Protein AF-D9VY98-F1 (afdb_monomer_lite)

Structure (mmCIF, N/CA/C/O backbone):
data_AF-D9VY98-F1
#
_entry.id   AF-D9VY98-F1
#
loop_
_atom_site.group_PDB
_atom_site.id
_atom_site.type_symbol
_atom_site.label_atom_id
_atom_site.label_alt_id
_atom_site.label_comp_id
_atom_site.label_asym_id
_atom_site.label_entity_id
_atom_site.label_seq_id
_atom_site.pdbx_PDB_ins_code
_atom_site.Cartn_x
_atom_site.Cartn_y
_atom_site.Cartn_z
_atom_site.occupancy
_atom_site.B_iso_or_equiv
_atom_site.auth_seq_id
_atom_site.auth_comp_id
_atom_site.auth_asym_id
_atom_site.auth_atom_id
_atom_site.pdbx_PDB_model_num
ATOM 1 N N . MET A 1 1 ? -1.929 -9.245 1.222 1.00 49.69 1 MET A N 1
ATOM 2 C CA . MET A 1 1 ? -3.264 -9.210 0.597 1.00 49.69 1 MET A CA 1
ATOM 3 C C . MET A 1 1 ? -3.116 -9.510 -0.874 1.00 49.69 1 MET A C 1
ATOM 5 O O . MET A 1 1 ? -2.231 -8.961 -1.508 1.00 49.69 1 MET A O 1
ATOM 9 N N . SER A 1 2 ? -3.960 -10.379 -1.395 1.00 40.47 2 SER A N 1
ATOM 10 C CA . SER A 1 2 ? -4.241 -10.528 -2.820 1.00 40.47 2 SER A CA 1
ATOM 11 C C . SER A 1 2 ? -5.720 -10.901 -2.885 1.00 40.47 2 SER A C 1
ATOM 13 O O . SER A 1 2 ? -6.214 -11.488 -1.914 1.00 40.47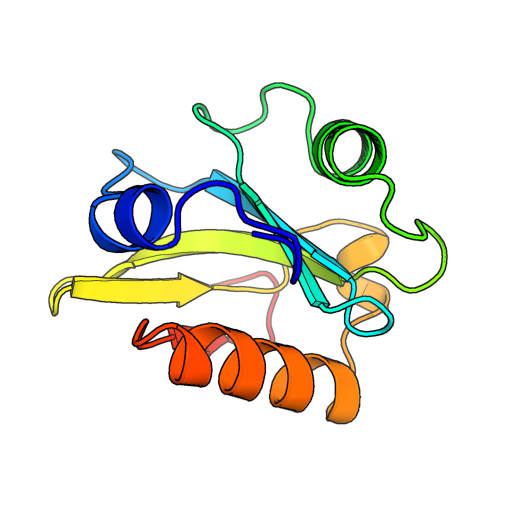 2 SER A O 1
ATOM 15 N N . ASP A 1 3 ? -6.406 -10.617 -3.992 1.00 45.41 3 ASP A N 1
ATOM 16 C CA . ASP A 1 3 ? -7.810 -11.006 -4.224 1.00 45.41 3 ASP A CA 1
ATOM 17 C C . ASP A 1 3 ? -8.110 -12.498 -3.957 1.00 45.41 3 ASP A C 1
ATOM 19 O O . ASP A 1 3 ? -9.261 -12.895 -3.809 1.00 45.41 3 ASP A O 1
ATOM 23 N N . ARG A 1 4 ? -7.078 -13.345 -3.821 1.00 41.16 4 ARG A N 1
ATOM 24 C CA . ARG A 1 4 ? -7.176 -14.776 -3.474 1.00 41.16 4 ARG A CA 1
ATOM 25 C C . ARG A 1 4 ? -6.896 -15.138 -2.001 1.00 41.16 4 ARG A C 1
ATOM 27 O O . ARG A 1 4 ? -6.710 -16.307 -1.697 1.00 41.16 4 ARG A O 1
ATOM 34 N N . VAL A 1 5 ? -6.934 -14.161 -1.089 1.00 48.75 5 VAL A N 1
ATOM 35 C CA . VAL A 1 5 ? -6.825 -14.293 0.384 1.00 48.75 5 VAL A CA 1
ATOM 36 C C . VAL A 1 5 ? -5.463 -14.784 0.909 1.00 48.75 5 VAL A C 1
ATOM 38 O O . VAL A 1 5 ? -5.115 -15.954 0.824 1.00 48.75 5 VAL A O 1
ATOM 41 N N . LYS A 1 6 ? -4.757 -13.886 1.615 1.00 48.09 6 LYS A N 1
ATOM 42 C CA . LYS A 1 6 ? -4.075 -14.165 2.899 1.00 48.09 6 LYS A CA 1
ATOM 43 C C . LYS A 1 6 ? -4.135 -12.900 3.775 1.00 48.09 6 LYS A C 1
ATOM 45 O O . LYS A 1 6 ? -3.386 -11.941 3.587 1.00 48.09 6 LYS A O 1
ATOM 50 N N . SER A 1 7 ? -5.141 -12.955 4.653 1.00 53.69 7 SER A N 1
ATOM 51 C CA . SER A 1 7 ? -5.455 -12.235 5.897 1.00 53.69 7 SER A CA 1
ATOM 52 C C . SER A 1 7 ? -5.498 -10.704 5.928 1.00 53.69 7 SER A C 1
ATOM 54 O O . SER A 1 7 ? -4.627 -10.072 6.517 1.00 53.69 7 SER A O 1
ATOM 56 N N . VAL A 1 8 ? -6.637 -10.136 5.500 1.00 53.47 8 VAL A N 1
ATOM 57 C CA . VAL A 1 8 ? -7.138 -8.797 5.905 1.00 53.47 8 VAL A CA 1
ATOM 58 C C . VAL A 1 8 ? -6.993 -8.572 7.413 1.00 53.47 8 VAL A C 1
ATOM 60 O O . VAL A 1 8 ? -6.512 -7.530 7.849 1.00 53.47 8 VAL A O 1
ATOM 63 N N . GLY A 1 9 ? -7.316 -9.596 8.211 1.00 52.72 9 GLY A N 1
ATOM 64 C CA . GLY A 1 9 ? -7.166 -9.574 9.667 1.00 52.72 9 GLY A CA 1
ATOM 65 C C . GLY A 1 9 ? -5.726 -9.378 10.153 1.00 52.72 9 GLY A C 1
ATOM 66 O O . GLY A 1 9 ? -5.521 -8.725 11.171 1.00 52.72 9 GLY A O 1
ATOM 67 N N . ALA A 1 10 ? -4.726 -9.869 9.412 1.00 58.72 10 ALA A N 1
ATOM 68 C CA . ALA A 1 10 ? -3.324 -9.712 9.790 1.00 58.72 10 ALA A CA 1
ATOM 69 C C . ALA A 1 10 ? -2.868 -8.259 9.656 1.00 58.72 10 ALA A C 1
ATOM 71 O O . ALA A 1 10 ? -2.145 -7.806 10.527 1.00 58.72 10 ALA A O 1
ATOM 72 N N . VAL A 1 11 ? -3.340 -7.514 8.644 1.00 63.31 11 VAL A N 1
ATOM 73 C CA . VAL A 1 11 ? -3.044 -6.072 8.502 1.00 63.31 11 VAL A CA 1
ATOM 74 C C . VAL A 1 11 ? -3.929 -5.214 9.400 1.00 63.31 11 VAL A C 1
ATOM 76 O O . VAL A 1 11 ? -3.444 -4.245 9.979 1.00 63.31 11 VAL A O 1
ATOM 79 N N . LYS A 1 12 ? -5.198 -5.593 9.613 1.00 64.25 12 LYS A N 1
ATOM 80 C CA . LYS A 1 12 ? -6.053 -4.925 10.608 1.00 64.25 12 LYS A CA 1
ATOM 81 C C . LYS A 1 12 ? -5.446 -4.973 12.003 1.00 64.25 12 LYS A C 1
ATOM 83 O O . LYS A 1 12 ? -5.431 -3.947 12.669 1.00 64.25 12 LYS A O 1
ATOM 88 N N . ASN A 1 13 ? -4.888 -6.110 12.412 1.00 66.25 13 ASN A N 1
ATOM 89 C CA . ASN A 1 13 ? -4.222 -6.267 13.707 1.00 66.25 13 ASN A CA 1
ATOM 90 C C . ASN A 1 13 ? -2.713 -5.980 13.650 1.00 66.25 13 ASN A C 1
ATOM 92 O O . ASN A 1 13 ? -2.022 -6.137 14.657 1.00 66.25 13 ASN A O 1
ATOM 96 N N . PHE A 1 14 ? -2.185 -5.557 12.496 1.00 68.62 14 PHE A N 1
ATOM 97 C CA . PHE A 1 14 ? -0.771 -5.240 12.352 1.00 68.62 14 PHE A CA 1
ATOM 98 C C . PHE A 1 14 ? -0.462 -3.943 13.088 1.00 68.62 14 PHE A C 1
ATOM 100 O O . PHE A 1 14 ? -0.811 -2.849 12.644 1.00 68.62 14 PHE A O 1
ATOM 107 N N . SER A 1 15 ? 0.203 -4.083 14.229 1.00 67.62 15 SER A N 1
ATOM 108 C CA . SER A 1 15 ? 0.681 -2.969 15.039 1.00 67.62 15 SER A CA 1
ATOM 109 C C . SER A 1 15 ? 2.190 -3.110 15.240 1.00 67.62 15 SER A C 1
ATOM 111 O O . SER A 1 15 ? 2.635 -3.490 16.327 1.00 67.62 15 SER A O 1
ATOM 113 N N . PRO A 1 16 ? 2.996 -2.878 14.188 1.00 69.44 16 PRO A N 1
ATOM 114 C CA . PRO A 1 16 ? 4.441 -2.978 14.298 1.00 69.44 16 PRO A CA 1
ATOM 115 C C . PRO A 1 16 ? 4.964 -1.944 15.297 1.00 69.44 16 PRO A C 1
ATOM 117 O O . PRO A 1 16 ? 4.521 -0.795 15.319 1.00 69.44 16 PRO A O 1
ATOM 120 N N . LYS A 1 17 ? 5.950 -2.339 16.109 1.00 71.19 17 LYS A N 1
ATOM 121 C CA . LYS A 1 17 ? 6.765 -1.366 16.841 1.00 71.19 17 LYS A CA 1
ATOM 122 C C . LYS A 1 17 ? 7.660 -0.667 15.813 1.00 71.19 17 LYS A C 1
ATOM 124 O O . LYS A 1 17 ? 8.614 -1.272 15.319 1.00 71.19 17 LYS A O 1
ATOM 129 N N . GLY A 1 18 ? 7.306 0.565 15.452 1.00 81.31 18 GLY A N 1
ATOM 130 C CA . GLY A 1 18 ? 8.029 1.381 14.473 1.00 81.31 18 GLY A CA 1
ATOM 131 C C . GLY A 1 18 ? 7.552 1.214 13.028 1.00 81.31 18 GLY A C 1
ATOM 132 O O . GLY A 1 18 ? 6.428 0.790 12.763 1.00 81.31 18 GLY A O 1
ATOM 133 N N . GLU A 1 19 ? 8.420 1.588 12.092 1.00 87.38 19 GLU A N 1
ATOM 134 C CA . GLU A 1 19 ? 8.130 1.599 10.657 1.00 87.38 19 GLU A CA 1
ATOM 135 C C . GLU A 1 19 ? 8.358 0.225 10.020 1.00 87.38 19 GLU A C 1
ATOM 137 O O . GLU A 1 19 ? 9.158 -0.579 10.504 1.00 87.38 19 GLU A O 1
ATOM 142 N N . ARG A 1 20 ? 7.654 -0.056 8.925 1.00 87.50 20 ARG A N 1
ATOM 143 C CA . ARG A 1 20 ? 7.792 -1.284 8.136 1.00 87.50 20 ARG A CA 1
ATOM 144 C C . ARG A 1 20 ? 7.763 -0.979 6.658 1.00 87.50 20 ARG A C 1
ATOM 146 O O . ARG A 1 20 ? 6.964 -0.157 6.225 1.00 87.50 20 ARG A O 1
ATOM 153 N N . ASP A 1 21 ? 8.598 -1.669 5.898 1.00 90.31 21 ASP A N 1
ATOM 154 C CA . ASP A 1 21 ? 8.554 -1.594 4.445 1.00 90.31 21 ASP A CA 1
ATOM 155 C C . ASP A 1 21 ? 7.292 -2.285 3.931 1.00 90.31 21 ASP A C 1
ATOM 157 O O . ASP A 1 21 ? 6.915 -3.360 4.412 1.00 90.31 21 ASP A O 1
ATOM 161 N N . PHE A 1 22 ? 6.654 -1.665 2.944 1.00 91.69 22 PHE A N 1
ATOM 162 C CA . PHE A 1 22 ? 5.513 -2.231 2.244 1.00 91.69 22 PHE A CA 1
ATOM 163 C C . PHE A 1 22 ? 5.630 -2.026 0.741 1.00 91.69 22 PHE A C 1
ATOM 165 O O . PHE A 1 22 ? 6.267 -1.081 0.275 1.00 91.69 22 PHE A O 1
ATOM 172 N N . ILE A 1 23 ? 4.962 -2.900 -0.003 1.00 93.38 23 ILE A N 1
ATOM 173 C CA . ILE A 1 23 ? 4.731 -2.751 -1.435 1.00 93.38 23 ILE A CA 1
ATOM 174 C C . ILE A 1 23 ? 3.247 -2.887 -1.742 1.00 93.38 23 ILE A C 1
ATOM 176 O O . ILE A 1 23 ? 2.495 -3.542 -1.009 1.00 93.38 23 ILE A O 1
ATOM 180 N N . PHE A 1 24 ? 2.841 -2.273 -2.843 1.00 93.88 24 PHE A N 1
ATOM 181 C CA . PHE A 1 24 ? 1.524 -2.423 -3.425 1.00 93.88 24 PHE A CA 1
ATOM 182 C C . PHE A 1 24 ? 1.634 -2.526 -4.948 1.00 93.88 24 PHE A C 1
ATOM 184 O O . PHE A 1 24 ? 2.244 -1.681 -5.594 1.00 93.88 24 PHE A O 1
ATOM 191 N N . ASP A 1 25 ? 1.037 -3.562 -5.523 1.00 93.38 25 ASP A N 1
ATOM 192 C CA . ASP A 1 25 ? 0.841 -3.696 -6.960 1.00 93.38 25 ASP A CA 1
ATOM 193 C C . ASP A 1 25 ? -0.573 -3.207 -7.312 1.00 93.38 25 ASP A C 1
ATOM 195 O O . ASP A 1 25 ? -1.547 -3.921 -7.028 1.00 93.38 25 ASP A O 1
ATOM 199 N N . PRO A 1 26 ? -0.707 -2.011 -7.918 1.00 90.06 26 PRO A N 1
ATOM 200 C CA . PRO A 1 26 ? -2.005 -1.455 -8.287 1.00 90.06 26 PRO A CA 1
ATOM 201 C C . PRO A 1 26 ? -2.689 -2.236 -9.415 1.00 90.06 26 PRO A C 1
ATOM 203 O O . PRO A 1 26 ? -3.904 -2.142 -9.557 1.00 90.06 26 PRO A O 1
ATOM 206 N N . THR A 1 27 ? -1.940 -3.016 -10.197 1.00 88.62 27 THR A N 1
ATOM 207 C CA . THR A 1 27 ? -2.454 -3.755 -11.359 1.00 88.62 27 THR A CA 1
ATOM 208 C C . THR A 1 27 ? -3.187 -5.022 -10.937 1.00 88.62 27 THR A C 1
ATOM 210 O O . THR A 1 27 ? -4.164 -5.425 -11.563 1.00 88.62 27 THR A O 1
ATOM 213 N N . THR A 1 28 ? -2.702 -5.668 -9.872 1.00 86.88 28 THR A N 1
ATOM 214 C CA . THR A 1 28 ? -3.205 -6.972 -9.410 1.00 86.88 28 THR A CA 1
ATOM 215 C C . THR A 1 28 ? -3.802 -6.947 -8.004 1.00 86.88 28 THR A C 1
ATOM 217 O O . THR A 1 28 ? -4.159 -8.004 -7.479 1.00 86.88 28 THR A O 1
ATOM 220 N N . GLY A 1 29 ? -3.894 -5.770 -7.373 1.00 88.44 29 GLY A N 1
ATOM 221 C CA . GLY A 1 29 ? -4.456 -5.627 -6.029 1.00 88.44 29 GLY A CA 1
ATOM 222 C C . GLY A 1 29 ? -3.661 -6.420 -4.992 1.00 88.44 29 GLY A C 1
ATOM 223 O O . GLY A 1 29 ? -4.224 -7.161 -4.180 1.00 88.44 29 GLY A O 1
ATOM 224 N N . ARG A 1 30 ? -2.326 -6.341 -5.045 1.00 88.62 30 ARG A N 1
ATOM 225 C CA . ARG A 1 30 ? -1.460 -7.091 -4.124 1.00 88.62 30 ARG A CA 1
ATOM 226 C C . ARG A 1 30 ? -0.726 -6.168 -3.186 1.00 88.62 30 ARG A C 1
ATOM 228 O O . ARG A 1 30 ? 0.018 -5.304 -3.613 1.00 88.62 30 ARG A O 1
ATOM 235 N N . PHE A 1 31 ? -0.887 -6.406 -1.894 1.00 90.12 31 PHE A N 1
ATOM 236 C CA . PHE A 1 31 ? -0.205 -5.665 -0.841 1.00 90.12 31 PHE A CA 1
ATOM 237 C C . PHE A 1 31 ? 0.633 -6.613 0.012 1.00 90.12 31 PHE A C 1
ATOM 239 O O . PHE A 1 31 ? 0.130 -7.652 0.458 1.00 90.12 31 PHE A O 1
ATOM 246 N N . ALA A 1 32 ? 1.869 -6.232 0.308 1.00 88.69 32 ALA A N 1
ATOM 247 C CA . ALA A 1 32 ? 2.721 -6.933 1.260 1.00 88.69 32 ALA A CA 1
ATOM 248 C C . ALA A 1 32 ? 3.458 -5.951 2.162 1.00 88.69 32 ALA A C 1
ATOM 250 O O . ALA A 1 32 ? 3.801 -4.851 1.750 1.00 88.69 32 ALA A O 1
ATOM 251 N N . THR A 1 33 ? 3.720 -6.386 3.390 1.00 88.56 33 THR A N 1
ATOM 252 C CA . THR A 1 33 ? 4.525 -5.665 4.375 1.00 88.56 33 THR A CA 1
ATOM 253 C C . THR A 1 33 ? 5.416 -6.658 5.107 1.00 88.56 33 THR A C 1
ATOM 255 O O . THR A 1 33 ? 5.025 -7.813 5.299 1.00 88.56 33 THR A O 1
ATOM 258 N N . GLY A 1 34 ? 6.606 -6.217 5.508 1.00 79.19 34 GLY A N 1
ATOM 259 C CA . GLY A 1 34 ? 7.536 -7.031 6.292 1.00 79.19 34 GLY A CA 1
ATOM 260 C C . GLY A 1 34 ? 7.107 -7.178 7.754 1.00 79.19 34 GLY A C 1
ATOM 261 O O . GLY A 1 34 ? 6.449 -6.290 8.301 1.00 79.19 34 GLY A O 1
ATOM 262 N N . ALA A 1 35 ? 7.503 -8.284 8.395 1.00 70.31 35 ALA A N 1
ATOM 263 C CA . ALA A 1 35 ? 7.353 -8.474 9.843 1.00 70.31 35 ALA A CA 1
ATOM 264 C C . ALA A 1 35 ? 8.300 -7.554 10.637 1.00 70.31 35 ALA A C 1
ATOM 266 O O . ALA A 1 35 ? 7.904 -6.981 11.655 1.00 70.31 35 ALA A O 1
ATOM 267 N N . ASP A 1 36 ? 9.501 -7.332 10.100 1.00 69.69 36 ASP A N 1
ATOM 268 C CA . ASP A 1 36 ? 10.556 -6.484 10.651 1.00 69.69 36 ASP A CA 1
ATOM 269 C C . ASP A 1 36 ? 11.005 -5.436 9.627 1.00 69.69 36 ASP A C 1
ATOM 271 O O . ASP A 1 36 ? 10.861 -5.622 8.417 1.00 69.69 36 ASP A O 1
ATOM 275 N N . GLN A 1 37 ? 11.518 -4.306 10.114 1.00 69.81 37 GLN A N 1
ATOM 276 C CA . GLN A 1 37 ? 12.003 -3.221 9.261 1.00 69.81 37 GLN A CA 1
ATOM 277 C C . GLN A 1 37 ? 13.275 -3.655 8.521 1.00 69.81 37 GLN A C 1
ATOM 279 O O . GLN A 1 37 ? 14.191 -4.187 9.145 1.00 69.81 37 GLN A O 1
ATOM 284 N N . GLY A 1 38 ? 13.353 -3.426 7.207 1.00 64.19 38 GLY A N 1
ATOM 285 C CA . GLY A 1 38 ? 14.553 -3.705 6.414 1.00 64.19 38 GLY A CA 1
ATOM 286 C C . GLY A 1 38 ? 14.851 -5.185 6.144 1.00 64.19 38 GLY A C 1
ATOM 287 O O . GLY A 1 38 ? 15.756 -5.480 5.365 1.00 64.19 38 GLY A O 1
ATOM 288 N N . VAL A 1 39 ? 14.103 -6.133 6.720 1.00 66.56 39 VAL A N 1
ATOM 289 C CA . VAL A 1 39 ? 14.296 -7.563 6.435 1.00 66.56 39 VAL A CA 1
ATOM 290 C C . VAL A 1 39 ? 13.727 -7.886 5.052 1.00 66.56 39 VAL A C 1
ATOM 292 O O . VAL A 1 39 ? 12.518 -7.841 4.834 1.00 66.56 39 VAL A O 1
ATOM 295 N N . GLY A 1 40 ? 14.616 -8.180 4.101 1.00 69.38 40 GLY A N 1
ATOM 296 C CA . GLY A 1 40 ? 14.289 -8.499 2.705 1.00 69.38 40 GLY A CA 1
ATOM 297 C C . GLY A 1 40 ? 14.002 -7.282 1.809 1.00 69.38 40 GLY A C 1
ATOM 298 O O . GLY A 1 40 ? 14.203 -7.361 0.599 1.00 69.38 40 GLY A O 1
ATOM 299 N N . GLY A 1 41 ? 13.585 -6.147 2.375 1.00 85.12 41 GLY A N 1
ATOM 300 C CA . GLY A 1 41 ? 13.301 -4.919 1.625 1.00 85.12 41 GLY A CA 1
ATOM 301 C C . GLY A 1 41 ? 12.141 -5.048 0.625 1.00 85.12 41 GLY A C 1
ATOM 302 O O . GLY A 1 41 ? 11.438 -6.059 0.564 1.00 85.12 41 GLY A O 1
ATOM 303 N N . HIS A 1 42 ? 11.923 -4.004 -0.179 1.00 87.81 42 HIS A N 1
ATOM 304 C CA . HIS A 1 42 ? 10.789 -3.936 -1.113 1.00 87.81 42 HIS A CA 1
ATOM 305 C C . HIS A 1 42 ? 10.837 -5.009 -2.209 1.00 87.81 42 HIS A C 1
ATOM 307 O O . HIS A 1 42 ? 9.807 -5.586 -2.551 1.00 87.81 42 HIS A O 1
ATOM 313 N N . ASP A 1 43 ? 12.030 -5.339 -2.705 1.00 87.50 43 ASP A N 1
ATOM 314 C CA . ASP A 1 43 ? 12.236 -6.370 -3.727 1.00 87.50 43 ASP A CA 1
ATOM 315 C C . ASP A 1 43 ? 11.784 -7.761 -3.277 1.00 87.50 43 ASP A C 1
ATOM 317 O O . ASP A 1 43 ? 11.141 -8.488 -4.041 1.00 87.50 43 ASP A O 1
ATOM 321 N N . PHE A 1 44 ? 12.114 -8.133 -2.037 1.00 87.62 44 PHE A N 1
ATOM 322 C CA . PHE A 1 44 ? 11.692 -9.402 -1.455 1.00 87.62 44 PHE A CA 1
ATOM 323 C C . PHE A 1 44 ? 10.177 -9.445 -1.284 1.00 87.62 44 PHE A C 1
ATOM 325 O O . PHE A 1 44 ? 9.555 -10.441 -1.646 1.00 87.62 44 PHE A O 1
ATOM 332 N N . LEU A 1 45 ? 9.574 -8.359 -0.785 1.00 87.62 45 LEU A N 1
ATOM 333 C CA . LEU A 1 45 ? 8.123 -8.268 -0.622 1.00 87.62 45 LEU A CA 1
ATOM 334 C C . LEU A 1 45 ? 7.397 -8.396 -1.964 1.00 87.62 45 LEU A C 1
ATOM 336 O O . LEU A 1 45 ? 6.412 -9.128 -2.049 1.00 87.62 45 LEU A O 1
ATOM 340 N N . GLY A 1 46 ? 7.908 -7.742 -3.011 1.00 86.69 46 GLY A N 1
ATOM 341 C CA . GLY A 1 46 ? 7.360 -7.837 -4.361 1.00 86.69 46 GLY A CA 1
ATOM 342 C C . GLY A 1 46 ? 7.427 -9.264 -4.901 1.00 86.69 46 GLY A C 1
ATOM 343 O O . GLY A 1 46 ? 6.411 -9.810 -5.331 1.00 86.69 46 GLY A O 1
ATOM 344 N N . SER A 1 47 ? 8.592 -9.912 -4.790 1.00 87.88 47 SER A N 1
ATOM 345 C CA . SER A 1 47 ? 8.760 -11.321 -5.173 1.00 87.88 47 SER A CA 1
ATOM 346 C C . SER A 1 47 ? 7.840 -12.256 -4.378 1.00 87.88 47 SER A C 1
ATOM 348 O O . SER A 1 47 ? 7.251 -13.166 -4.955 1.00 87.88 47 SER A O 1
ATOM 350 N N . ALA A 1 48 ? 7.671 -12.024 -3.072 1.00 84.69 48 ALA A N 1
ATOM 351 C CA . ALA A 1 48 ? 6.872 -12.873 -2.188 1.00 84.69 48 ALA A CA 1
ATOM 352 C C . ALA A 1 48 ? 5.378 -12.898 -2.550 1.00 84.69 48 ALA A C 1
ATOM 354 O O . ALA A 1 48 ? 4.696 -13.883 -2.266 1.00 84.69 48 ALA A O 1
ATOM 355 N N . VAL A 1 49 ? 4.865 -11.836 -3.179 1.00 82.19 49 VAL A N 1
ATOM 356 C CA . VAL A 1 49 ? 3.478 -11.783 -3.670 1.00 82.19 49 VAL A CA 1
ATOM 357 C C . VAL A 1 49 ? 3.364 -11.880 -5.189 1.00 82.19 49 VAL A C 1
ATOM 359 O O . VAL A 1 49 ? 2.252 -11.824 -5.708 1.00 82.19 49 VAL A O 1
ATOM 362 N N . GLY A 1 50 ? 4.479 -12.033 -5.907 1.00 85.56 50 GLY A N 1
ATOM 363 C CA . GLY A 1 50 ? 4.495 -12.031 -7.369 1.00 85.56 50 GLY A CA 1
ATOM 364 C C . GLY A 1 50 ? 3.985 -10.717 -7.969 1.00 85.56 50 GLY A C 1
ATOM 365 O O . GLY A 1 50 ? 3.244 -10.747 -8.951 1.00 85.56 50 GLY A O 1
ATOM 366 N N . ALA A 1 51 ? 4.310 -9.585 -7.340 1.00 87.19 51 ALA A N 1
ATOM 367 C CA . ALA A 1 51 ? 4.019 -8.255 -7.867 1.00 87.19 51 ALA A CA 1
ATOM 368 C C . ALA A 1 51 ? 4.890 -7.953 -9.091 1.00 87.19 51 ALA A C 1
ATOM 370 O O . ALA A 1 51 ? 6.057 -8.356 -9.148 1.00 87.19 51 ALA A O 1
ATOM 371 N N . ASP A 1 52 ? 4.343 -7.200 -10.044 1.00 88.44 52 ASP A N 1
ATOM 372 C CA . ASP A 1 52 ? 5.145 -6.678 -11.146 1.00 88.44 52 ASP A CA 1
ATOM 373 C C . ASP A 1 52 ? 6.066 -5.559 -10.635 1.00 88.44 52 ASP A C 1
ATOM 375 O O . ASP A 1 52 ? 5.626 -4.464 -10.283 1.00 88.44 52 ASP A O 1
ATOM 379 N N . LYS A 1 53 ? 7.374 -5.832 -10.598 1.00 86.00 53 LYS A N 1
ATOM 380 C CA . LYS A 1 53 ? 8.387 -4.890 -10.106 1.00 86.00 53 LYS A CA 1
ATOM 381 C C . LYS A 1 53 ? 8.506 -3.629 -10.967 1.00 86.00 53 LYS A C 1
ATOM 383 O O . LYS A 1 53 ? 9.057 -2.641 -10.492 1.00 86.00 53 LYS A O 1
ATOM 388 N N . SER A 1 54 ?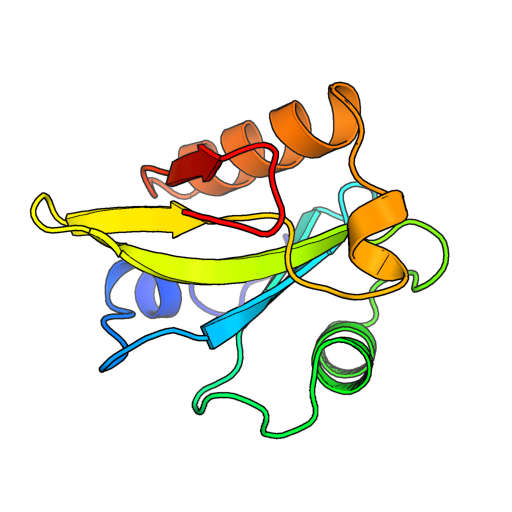 8.018 -3.647 -12.206 1.00 87.75 54 SER A N 1
ATOM 389 C CA . SER A 1 54 ? 8.049 -2.480 -13.089 1.00 87.75 54 SER A CA 1
ATOM 390 C C . SER A 1 54 ? 6.958 -1.459 -12.756 1.00 87.75 54 SER A C 1
ATOM 392 O O . SER A 1 54 ? 7.164 -0.267 -12.964 1.00 87.75 54 SER A O 1
ATOM 394 N N . THR A 1 55 ? 5.832 -1.899 -12.183 1.00 89.19 55 THR A N 1
ATOM 395 C CA . THR A 1 55 ? 4.666 -1.042 -11.907 1.00 89.19 55 THR A CA 1
ATOM 396 C C . THR A 1 55 ? 4.307 -0.946 -10.430 1.00 89.19 55 THR A C 1
ATOM 398 O O . THR A 1 55 ? 3.523 -0.076 -10.050 1.00 89.19 55 THR A O 1
ATOM 401 N N . MET A 1 56 ? 4.833 -1.833 -9.581 1.00 92.19 56 MET A N 1
ATOM 402 C CA . MET A 1 56 ? 4.534 -1.787 -8.155 1.00 92.19 56 MET A CA 1
ATOM 403 C C . MET A 1 56 ? 5.099 -0.525 -7.509 1.00 92.19 56 MET A C 1
ATOM 405 O O . MET A 1 56 ? 6.170 -0.031 -7.868 1.00 92.19 56 MET A O 1
ATOM 409 N N . VAL A 1 57 ? 4.377 -0.040 -6.511 1.00 94.56 57 VAL A N 1
ATOM 410 C CA . VAL A 1 57 ? 4.787 1.067 -5.657 1.00 94.56 57 VAL A CA 1
ATOM 411 C C . VAL A 1 57 ? 5.216 0.532 -4.300 1.00 94.56 57 VAL A C 1
ATOM 413 O O . VAL A 1 57 ? 4.834 -0.569 -3.896 1.00 94.56 57 VAL A O 1
ATOM 416 N N . GLY A 1 58 ? 5.993 1.317 -3.567 1.00 93.06 58 GLY A N 1
ATOM 417 C CA . GLY A 1 58 ? 6.406 0.940 -2.224 1.00 93.06 58 GLY A CA 1
ATOM 418 C C . GLY A 1 58 ? 6.572 2.129 -1.304 1.00 93.06 58 GLY A C 1
ATOM 419 O O . GLY A 1 58 ? 6.568 3.289 -1.723 1.00 93.06 58 GLY A O 1
ATOM 420 N N . GLY A 1 59 ? 6.729 1.831 -0.026 1.00 93.00 59 GLY A N 1
ATOM 421 C CA . GLY A 1 59 ? 6.934 2.849 0.983 1.00 93.00 59 GLY A CA 1
ATOM 422 C C . GLY A 1 59 ? 7.258 2.259 2.338 1.00 93.00 59 GLY A C 1
ATOM 423 O O . GLY A 1 59 ? 7.519 1.058 2.475 1.00 93.00 59 GLY A O 1
ATOM 424 N N . ARG A 1 60 ? 7.160 3.110 3.355 1.00 91.31 60 ARG A N 1
ATOM 425 C CA . ARG A 1 60 ? 7.069 2.680 4.744 1.00 91.31 60 ARG A CA 1
ATOM 426 C C . ARG A 1 60 ? 5.676 2.902 5.284 1.00 91.31 60 ARG A C 1
ATOM 428 O O . ARG A 1 60 ? 4.986 3.843 4.899 1.00 91.31 60 ARG A O 1
ATOM 435 N N . LEU A 1 61 ? 5.287 2.040 6.208 1.00 91.19 61 LEU A N 1
ATOM 436 C CA . LEU A 1 61 ? 4.062 2.160 6.967 1.00 91.19 61 LEU A CA 1
ATOM 437 C C . LEU A 1 61 ? 4.331 2.090 8.463 1.00 91.19 61 LEU A C 1
ATOM 439 O O . LEU A 1 61 ? 5.288 1.460 8.911 1.00 91.19 61 LEU A O 1
ATOM 443 N N . ARG A 1 62 ? 3.462 2.728 9.238 1.00 89.19 62 ARG A N 1
ATOM 444 C CA . ARG A 1 62 ? 3.420 2.633 10.696 1.00 89.19 62 ARG A CA 1
ATOM 445 C C . A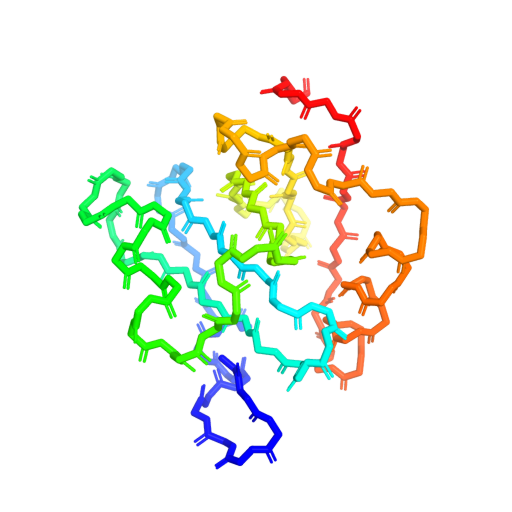RG A 1 62 ? 1.981 2.742 11.178 1.00 89.19 62 ARG A C 1
ATOM 447 O O . ARG A 1 62 ? 1.105 3.224 10.458 1.00 89.19 62 ARG A O 1
ATOM 454 N N . ARG A 1 63 ? 1.735 2.307 12.410 1.00 88.56 63 ARG A N 1
ATOM 455 C CA . ARG A 1 63 ? 0.442 2.512 13.064 1.00 88.56 63 ARG A CA 1
ATOM 456 C C . ARG A 1 63 ? 0.370 3.939 13.611 1.00 88.56 63 ARG A C 1
ATOM 458 O O . ARG A 1 63 ? 1.253 4.343 14.363 1.00 88.56 63 ARG A O 1
ATOM 465 N N . GLY A 1 64 ? -0.651 4.690 13.210 1.00 85.94 64 GLY A N 1
ATOM 466 C CA . GLY A 1 64 ? -0.965 6.001 13.769 1.00 85.94 64 GLY A CA 1
ATOM 467 C C . GLY A 1 64 ? -1.636 5.893 15.138 1.00 85.94 64 GLY A C 1
ATOM 468 O O . GLY A 1 64 ? -2.087 4.819 15.546 1.00 85.94 64 GLY A O 1
ATOM 469 N N . SER A 1 65 ? -1.708 7.013 15.859 1.00 83.94 65 SER A N 1
ATOM 470 C CA . SER A 1 65 ? -2.289 7.068 17.207 1.00 83.94 65 SER A CA 1
ATOM 471 C C . SER A 1 65 ? -3.788 6.765 17.236 1.00 83.94 65 SER A C 1
ATOM 473 O O . SER A 1 65 ? -4.284 6.328 18.270 1.00 83.94 65 SER A O 1
ATOM 475 N N . ASN A 1 66 ? -4.501 6.945 16.117 1.00 82.75 66 ASN A N 1
ATOM 476 C CA . ASN A 1 66 ? -5.936 6.663 16.014 1.00 82.75 66 ASN A CA 1
ATOM 477 C C . ASN A 1 66 ? -6.207 5.270 15.414 1.00 82.75 66 ASN A C 1
ATOM 479 O O . ASN A 1 66 ? -7.341 4.945 15.065 1.00 82.75 66 ASN A O 1
ATOM 483 N N . GLY A 1 67 ? -5.171 4.430 15.295 1.00 82.19 67 GLY A N 1
ATOM 484 C CA . GLY A 1 67 ? -5.267 3.078 14.746 1.00 82.19 67 GLY A CA 1
ATOM 485 C C . GLY A 1 67 ? -5.259 3.009 13.216 1.00 82.19 67 GLY A C 1
ATOM 486 O O . GLY A 1 67 ? -5.307 1.908 12.664 1.00 82.19 67 GLY A O 1
ATOM 487 N N . GLU A 1 68 ? -5.150 4.145 12.527 1.00 88.81 68 GLU A N 1
ATOM 488 C CA . GLU A 1 68 ? -4.960 4.205 11.082 1.00 88.81 68 GLU A CA 1
ATOM 489 C C . GLU A 1 68 ? -3.570 3.699 10.675 1.00 88.81 68 GLU A C 1
ATOM 491 O O . GLU A 1 68 ? -2.616 3.715 11.458 1.00 88.81 68 GLU A O 1
ATOM 496 N N . LEU A 1 69 ? -3.427 3.257 9.426 1.00 89.56 69 LEU A N 1
ATOM 497 C CA . LEU A 1 69 ? -2.107 3.031 8.847 1.00 89.56 69 LEU A CA 1
ATOM 498 C C . LEU A 1 69 ? -1.610 4.323 8.211 1.00 89.56 69 LEU A C 1
ATOM 500 O O . LEU A 1 69 ? -2.182 4.812 7.240 1.00 89.56 69 LEU A O 1
ATOM 504 N N . GLN A 1 70 ? -0.525 4.864 8.748 1.00 92.56 70 GLN A N 1
ATOM 505 C CA . GLN A 1 70 ? 0.195 5.964 8.125 1.00 92.56 70 GLN A CA 1
ATOM 506 C C . GLN A 1 70 ? 1.195 5.363 7.146 1.00 92.56 70 GLN A C 1
ATOM 508 O O . GLN A 1 70 ? 1.948 4.466 7.520 1.00 92.56 70 GLN A O 1
ATOM 513 N N . THR A 1 71 ? 1.195 5.833 5.903 1.00 93.31 71 THR A N 1
ATOM 514 C CA . THR A 1 71 ? 2.091 5.358 4.842 1.00 93.31 71 THR A CA 1
ATOM 515 C C . THR A 1 71 ? 2.789 6.528 4.166 1.00 93.31 71 THR A C 1
ATOM 517 O O . THR A 1 71 ? 2.231 7.620 4.088 1.00 93.31 71 THR A O 1
ATOM 520 N N . ASN A 1 72 ? 3.996 6.299 3.665 1.00 92.38 72 ASN A N 1
ATOM 521 C CA . ASN A 1 72 ? 4.752 7.268 2.878 1.00 92.38 72 ASN A CA 1
ATOM 522 C C . ASN A 1 72 ? 5.288 6.612 1.591 1.00 92.38 72 ASN A C 1
ATOM 524 O O . ASN A 1 72 ? 4.915 5.482 1.271 1.00 92.38 72 ASN A O 1
ATOM 528 N N . GLN A 1 73 ? 6.157 7.305 0.856 1.00 92.69 73 GLN A N 1
ATOM 529 C CA . GLN A 1 73 ? 6.738 6.835 -0.411 1.00 92.69 73 GLN A CA 1
ATOM 530 C C . GLN A 1 73 ? 8.227 6.465 -0.299 1.00 92.69 73 GLN A C 1
ATOM 532 O O . GLN A 1 73 ? 8.951 6.437 -1.295 1.00 92.69 73 GLN A O 1
ATOM 537 N N . TRP A 1 74 ? 8.718 6.194 0.915 1.00 87.06 74 TRP A N 1
ATOM 538 C CA . TRP A 1 74 ? 10.112 5.809 1.138 1.00 87.06 74 TRP A CA 1
ATOM 539 C C . TRP A 1 74 ? 10.374 4.399 0.592 1.00 87.06 74 TRP A C 1
ATOM 541 O O . TRP A 1 74 ? 10.101 3.408 1.264 1.00 87.06 74 TRP A O 1
ATOM 551 N N . SER A 1 75 ? 10.841 4.294 -0.656 1.00 82.12 75 SER A N 1
ATOM 552 C CA . SER A 1 75 ? 11.064 2.991 -1.305 1.00 82.12 75 SER A CA 1
ATOM 553 C C . SER A 1 75 ? 12.053 3.010 -2.472 1.00 82.12 75 SER A C 1
ATOM 555 O O . SER A 1 75 ? 11.958 2.207 -3.398 1.00 82.12 75 SER A O 1
ATOM 557 N N . GLY A 1 76 ? 13.010 3.943 -2.458 1.00 83.19 76 GLY A N 1
ATOM 558 C CA . GLY A 1 76 ? 14.003 4.053 -3.529 1.00 83.19 76 GLY A CA 1
ATOM 559 C C . GLY A 1 76 ? 13.338 4.146 -4.906 1.00 83.19 76 GLY A C 1
ATOM 560 O O . GLY A 1 76 ? 12.522 5.039 -5.137 1.00 83.19 76 GLY A O 1
ATOM 561 N N . HIS A 1 77 ? 13.648 3.201 -5.799 1.00 83.12 77 HIS A N 1
ATOM 562 C CA . HIS A 1 77 ? 13.099 3.155 -7.158 1.00 83.12 77 HIS A CA 1
ATOM 563 C C . HIS A 1 77 ? 11.585 2.918 -7.212 1.00 83.12 77 HIS A C 1
ATOM 565 O O . HIS A 1 77 ? 10.927 3.520 -8.053 1.00 83.12 77 HIS A O 1
ATOM 571 N N . TYR A 1 78 ? 10.989 2.152 -6.292 1.00 86.81 78 TYR A N 1
ATOM 572 C CA . TYR A 1 78 ? 9.527 1.962 -6.279 1.00 86.81 78 TYR A CA 1
ATOM 573 C C . TYR A 1 78 ? 8.770 3.173 -5.727 1.00 86.81 78 TYR A C 1
ATOM 575 O O . TYR A 1 78 ? 7.566 3.306 -5.944 1.00 86.81 78 TYR A O 1
ATOM 583 N N . GLY A 1 79 ? 9.470 4.082 -5.038 1.00 83.25 79 GLY A N 1
ATOM 584 C CA . GLY A 1 79 ? 8.921 5.380 -4.651 1.00 83.25 79 GLY A CA 1
ATOM 585 C C . GLY A 1 79 ? 8.600 6.253 -5.871 1.00 83.25 79 GLY A C 1
ATOM 586 O O . GLY A 1 79 ? 7.659 7.038 -5.838 1.00 83.25 79 GLY A O 1
ATOM 587 N N . MET A 1 80 ? 9.332 6.072 -6.974 1.00 86.31 80 MET A N 1
ATOM 588 C CA . MET A 1 80 ? 9.143 6.836 -8.214 1.00 86.31 80 MET A CA 1
ATOM 589 C C . MET A 1 80 ? 7.924 6.373 -9.021 1.00 86.31 80 MET A C 1
ATOM 591 O O . MET A 1 80 ? 7.418 7.125 -9.848 1.00 86.31 80 MET A O 1
ATOM 595 N N . ASN A 1 81 ? 7.426 5.160 -8.761 1.00 91.19 81 ASN A N 1
ATOM 596 C CA . ASN A 1 81 ? 6.258 4.604 -9.446 1.00 91.19 81 ASN A CA 1
ATOM 597 C C . ASN A 1 81 ? 4.934 5.184 -8.920 1.00 91.19 81 ASN A C 1
ATOM 599 O O . ASN A 1 81 ? 3.877 4.965 -9.518 1.00 91.19 81 ASN A O 1
ATOM 603 N N . TRP A 1 82 ? 4.961 5.921 -7.802 1.00 92.94 82 TRP A N 1
ATOM 604 C CA . TRP A 1 82 ? 3.766 6.572 -7.281 1.00 92.94 82 TRP A CA 1
ATOM 605 C C . TRP A 1 82 ? 3.250 7.642 -8.243 1.00 92.94 82 TRP A C 1
ATOM 607 O O . TRP A 1 82 ? 3.943 8.584 -8.613 1.00 92.94 82 TRP A O 1
ATOM 617 N N . ASN A 1 83 ? 1.968 7.533 -8.567 1.00 92.44 83 ASN A N 1
ATOM 618 C CA . ASN A 1 83 ? 1.187 8.541 -9.270 1.00 92.44 83 ASN A CA 1
ATOM 619 C C . ASN A 1 83 ? -0.222 8.603 -8.657 1.00 92.44 83 ASN A C 1
ATOM 621 O O . ASN A 1 83 ? -0.562 7.803 -7.778 1.00 92.44 83 ASN A O 1
ATOM 625 N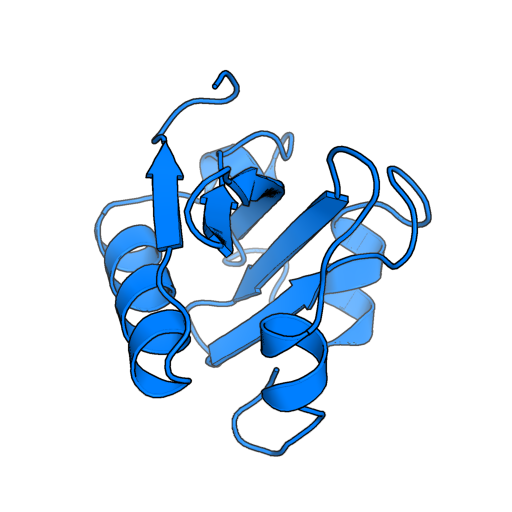 N . ASP A 1 84 ? -1.048 9.544 -9.109 1.00 92.44 84 ASP A N 1
ATOM 626 C CA . ASP A 1 84 ? -2.387 9.754 -8.545 1.00 92.44 84 ASP A CA 1
ATOM 627 C C . ASP A 1 84 ? -3.298 8.528 -8.697 1.00 92.44 84 ASP A C 1
ATOM 629 O O . ASP A 1 84 ? -4.037 8.194 -7.769 1.00 92.44 84 ASP A O 1
ATOM 633 N N . SER A 1 85 ? -3.186 7.801 -9.813 1.00 92.19 85 SER A N 1
ATOM 634 C CA . SER A 1 85 ? -3.949 6.571 -10.047 1.00 92.19 85 SER A CA 1
ATOM 635 C C . SER A 1 85 ? -3.522 5.452 -9.096 1.00 92.19 85 SER A C 1
ATOM 637 O O . SER A 1 85 ? -4.371 4.808 -8.484 1.00 92.19 85 SER A O 1
ATOM 639 N N . ALA A 1 86 ? -2.215 5.239 -8.916 1.00 92.56 86 ALA A N 1
ATOM 640 C CA . ALA A 1 86 ? -1.689 4.240 -7.985 1.00 92.56 86 ALA A CA 1
ATOM 641 C C . ALA A 1 86 ? -2.053 4.576 -6.529 1.00 92.56 86 ALA A C 1
ATOM 643 O O . ALA A 1 86 ? -2.418 3.687 -5.759 1.00 92.56 86 ALA A O 1
ATOM 644 N N . ARG A 1 87 ? -2.023 5.867 -6.163 1.00 93.50 87 ARG A N 1
ATOM 645 C CA . ARG A 1 87 ? -2.443 6.352 -4.841 1.00 93.50 87 ARG A CA 1
ATOM 646 C C . ARG A 1 87 ? -3.911 6.074 -4.578 1.00 93.50 87 ARG A C 1
ATOM 648 O O . ARG A 1 87 ? -4.243 5.515 -3.533 1.00 93.50 87 ARG A O 1
ATOM 655 N N . LYS A 1 88 ? -4.768 6.404 -5.541 1.00 93.00 88 LYS A N 1
ATOM 656 C CA . LYS A 1 88 ? -6.194 6.125 -5.442 1.00 93.00 88 LYS A CA 1
ATOM 657 C C . LYS A 1 88 ? -6.468 4.622 -5.351 1.00 93.00 88 LYS A C 1
ATOM 659 O O . LYS A 1 88 ? -7.166 4.205 -4.435 1.00 93.00 88 LYS A O 1
ATOM 664 N N . ALA A 1 89 ? -5.858 3.812 -6.218 1.00 92.69 89 ALA A N 1
ATOM 665 C CA . ALA A 1 89 ? -6.008 2.357 -6.193 1.00 92.69 89 ALA A CA 1
ATOM 666 C C . ALA A 1 89 ? -5.585 1.753 -4.845 1.00 92.69 89 ALA A C 1
ATOM 668 O O . ALA A 1 89 ? -6.271 0.885 -4.312 1.00 92.69 89 ALA A O 1
ATOM 669 N N . PHE A 1 90 ? -4.491 2.244 -4.258 1.00 93.31 90 PHE A N 1
ATOM 670 C CA . PHE A 1 90 ? -4.030 1.805 -2.944 1.00 93.31 90 PHE A CA 1
ATOM 671 C C . PHE A 1 90 ? -5.026 2.147 -1.829 1.00 93.31 90 PHE A C 1
ATOM 673 O O . PHE A 1 90 ? -5.368 1.286 -1.016 1.00 93.31 90 PHE A O 1
ATOM 680 N N . GLN A 1 91 ? -5.506 3.392 -1.788 1.00 92.75 91 GLN A N 1
ATOM 681 C CA . GLN A 1 91 ? -6.476 3.833 -0.785 1.00 92.75 91 GLN A CA 1
ATOM 682 C C . GLN A 1 91 ? -7.806 3.087 -0.920 1.00 92.75 91 GLN A C 1
ATOM 684 O O . GLN A 1 91 ? -8.345 2.626 0.086 1.00 92.75 91 GLN A O 1
ATOM 689 N N . ASP A 1 92 ? -8.294 2.910 -2.150 1.00 92.31 92 ASP A N 1
ATOM 690 C CA . ASP A 1 92 ? -9.521 2.170 -2.439 1.00 92.31 92 ASP A CA 1
ATOM 691 C C . ASP A 1 92 ? -9.376 0.698 -2.013 1.00 92.31 92 ASP A C 1
ATOM 693 O O . ASP A 1 92 ? -10.235 0.180 -1.302 1.00 92.31 92 ASP A O 1
ATOM 697 N N . PHE A 1 93 ? -8.258 0.047 -2.353 1.00 91.19 93 PHE A N 1
ATOM 698 C CA . PHE A 1 93 ? -7.966 -1.337 -1.966 1.00 91.19 93 PHE A CA 1
ATOM 699 C C . PHE A 1 93 ? -7.951 -1.526 -0.443 1.00 91.19 93 PHE A C 1
ATOM 701 O O . PHE A 1 93 ? -8.589 -2.427 0.105 1.00 91.19 93 PHE A O 1
ATOM 708 N N . MET A 1 94 ? -7.245 -0.654 0.277 1.00 90.00 94 MET A N 1
ATOM 709 C CA . MET A 1 94 ? -7.170 -0.730 1.737 1.00 90.00 94 MET A CA 1
ATOM 710 C C . MET A 1 94 ? -8.528 -0.423 2.384 1.00 90.00 94 MET A C 1
ATOM 712 O O . MET A 1 94 ? -8.935 -1.115 3.322 1.00 90.00 94 MET A O 1
ATOM 716 N N . GLY A 1 95 ? -9.267 0.545 1.834 1.00 90.00 95 GLY A N 1
ATOM 717 C CA . GLY A 1 95 ? -10.619 0.903 2.255 1.00 90.00 95 GLY A CA 1
ATOM 718 C C . GLY A 1 95 ? -11.632 -0.227 2.058 1.00 90.00 95 GLY A C 1
ATOM 719 O O . GLY A 1 95 ? -12.391 -0.524 2.980 1.00 90.00 95 GLY A O 1
ATOM 720 N N . GLN A 1 96 ? -11.593 -0.932 0.923 1.00 88.94 96 GLN A N 1
ATOM 721 C CA . GLN A 1 96 ? -12.399 -2.139 0.671 1.00 88.94 96 GLN A CA 1
ATOM 722 C C . GLN A 1 96 ? -12.130 -3.237 1.704 1.00 88.94 96 GLN A C 1
ATOM 724 O O . GLN A 1 96 ? -13.026 -3.984 2.096 1.00 88.94 96 GLN A O 1
ATOM 729 N N . HIS A 1 97 ? -10.899 -3.304 2.203 1.00 84.56 97 HIS A N 1
ATOM 730 C CA . HIS A 1 97 ? -10.515 -4.205 3.279 1.00 84.56 97 HIS A CA 1
ATOM 731 C C . HIS A 1 97 ? -10.801 -3.649 4.684 1.00 84.56 97 HIS A C 1
ATOM 733 O O . HIS A 1 97 ? -10.491 -4.310 5.675 1.00 84.56 97 HIS A O 1
ATOM 73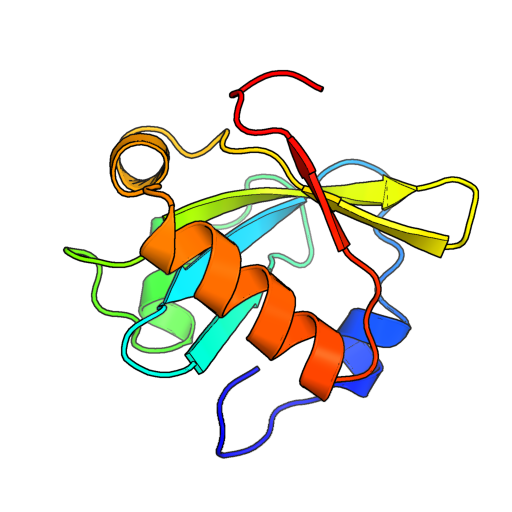9 N N . GLY A 1 98 ? -11.445 -2.486 4.806 1.00 87.06 98 GLY A N 1
ATOM 740 C CA . GLY A 1 98 ? -11.797 -1.847 6.074 1.00 87.06 98 GLY A CA 1
ATOM 741 C C . GLY A 1 98 ? -10.579 -1.357 6.853 1.00 87.06 98 GLY A C 1
ATOM 742 O O . GLY A 1 98 ? -10.565 -1.454 8.081 1.00 87.06 98 GLY A O 1
ATOM 743 N N . ILE A 1 99 ? -9.534 -0.925 6.148 1.00 86.56 99 ILE A N 1
ATOM 744 C CA . ILE A 1 99 ? -8.316 -0.365 6.724 1.00 86.56 99 ILE A CA 1
ATOM 745 C C . ILE A 1 99 ? -8.236 1.107 6.328 1.00 86.56 99 ILE A C 1
ATOM 747 O O . ILE A 1 99 ? -8.064 1.439 5.157 1.00 86.56 99 ILE A O 1
ATOM 751 N N . THR A 1 100 ? -8.331 1.993 7.316 1.00 90.00 100 THR A N 1
ATOM 752 C CA . THR A 1 100 ? -8.122 3.427 7.106 1.00 90.00 100 THR A CA 1
ATOM 753 C C . THR A 1 100 ? -6.639 3.701 6.899 1.00 90.00 100 THR A C 1
ATOM 755 O O . THR A 1 100 ? -5.812 3.325 7.735 1.00 90.00 100 THR A O 1
ATOM 758 N N . VAL A 1 101 ? -6.306 4.373 5.798 1.00 91.19 101 VAL A N 1
ATOM 759 C CA . VAL A 1 101 ? -4.930 4.734 5.449 1.00 91.19 101 VAL A CA 1
ATOM 760 C C . VAL A 1 101 ? -4.799 6.244 5.311 1.00 91.19 101 VAL A C 1
ATOM 762 O O . VAL A 1 101 ? -5.526 6.867 4.541 1.00 91.19 101 VAL A O 1
ATOM 765 N N . SER A 1 102 ? -3.821 6.813 6.011 1.00 92.38 102 SER A N 1
ATOM 766 C CA . SER A 1 102 ? -3.318 8.162 5.766 1.00 92.38 102 SER A CA 1
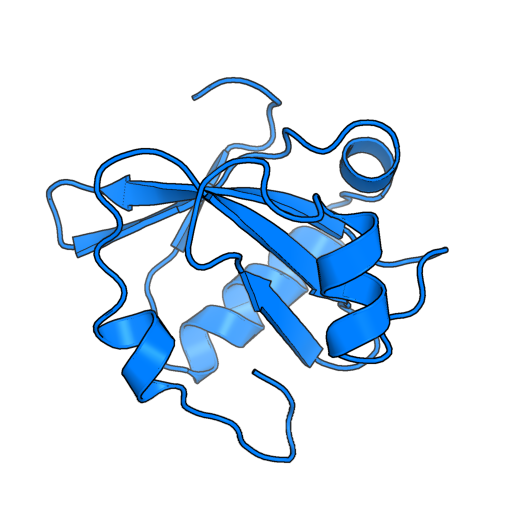ATOM 767 C C . SER A 1 102 ? -2.034 8.047 4.945 1.00 92.38 102 SER A C 1
ATOM 769 O O . SER A 1 102 ? -1.054 7.463 5.409 1.00 92.38 102 SER A O 1
ATOM 771 N N . HIS A 1 103 ? -2.049 8.514 3.696 1.00 92.25 103 HIS A N 1
ATOM 772 C CA . HIS A 1 103 ? -0.905 8.402 2.788 1.00 92.25 103 HIS A CA 1
ATOM 773 C C . HIS A 1 103 ? -0.264 9.768 2.549 1.00 92.25 103 HIS A C 1
ATOM 775 O O . HIS A 1 103 ? -0.896 10.653 1.972 1.00 92.25 103 HIS A O 1
ATOM 781 N N . THR A 1 104 ? 1.001 9.911 2.936 1.00 92.06 104 THR A N 1
ATOM 782 C CA . THR A 1 104 ? 1.809 11.103 2.675 1.00 92.06 104 THR A CA 1
ATOM 783 C C . THR A 1 104 ? 2.549 10.930 1.344 1.00 92.06 104 THR A C 1
ATOM 785 O O . THR A 1 104 ? 3.359 10.007 1.222 1.00 92.06 104 THR A O 1
ATOM 788 N N . PRO A 1 105 ? 2.335 11.803 0.340 1.00 88.56 105 PRO A N 1
ATOM 789 C CA . PRO A 1 105 ? 3.015 11.735 -0.954 1.00 88.56 105 PRO A CA 1
ATOM 790 C C . PRO A 1 105 ? 4.449 12.294 -0.880 1.00 88.56 105 PRO A C 1
ATOM 792 O O . PRO A 1 105 ? 4.826 13.192 -1.624 1.00 88.56 105 PRO A O 1
ATOM 795 N N . SER A 1 106 ? 5.234 11.806 0.078 1.00 85.31 106 SER A N 1
ATOM 796 C CA . SER A 1 106 ? 6.614 12.209 0.344 1.00 85.31 106 SER A CA 1
ATOM 797 C C . SER A 1 106 ? 7.399 11.011 0.872 1.00 85.31 106 SER A C 1
ATOM 799 O O . SER A 1 106 ? 6.826 10.045 1.374 1.00 85.31 106 SER A O 1
ATOM 801 N N . MET A 1 107 ? 8.727 11.068 0.786 1.00 81.19 107 MET A N 1
ATOM 802 C CA . MET A 1 107 ? 9.613 10.108 1.459 1.00 81.19 107 MET A CA 1
ATOM 803 C C . MET A 1 107 ? 9.716 10.371 2.971 1.00 81.19 107 MET A C 1
ATOM 805 O O . MET A 1 107 ? 10.251 9.540 3.704 1.00 81.19 107 MET A O 1
ATOM 809 N N . HIS A 1 108 ? 9.197 11.510 3.433 1.00 77.38 108 HIS A N 1
ATOM 810 C CA . HIS A 1 108 ? 9.157 11.926 4.832 1.00 77.38 108 HIS A CA 1
ATOM 811 C C . HIS A 1 108 ? 7.720 11.910 5.371 1.00 77.38 108 HIS A C 1
ATOM 813 O O . HIS A 1 108 ? 6.762 11.914 4.594 1.00 77.38 108 HIS A O 1
ATOM 819 N N . TRP A 1 109 ? 7.595 11.852 6.697 1.00 75.94 109 TRP A N 1
ATOM 820 C CA . TRP A 1 109 ? 6.317 11.851 7.414 1.00 75.94 109 TRP A CA 1
ATOM 821 C C . TRP A 1 109 ? 5.778 13.254 7.642 1.00 75.94 109 TRP A C 1
ATOM 823 O O . TRP A 1 109 ? 6.602 14.139 7.964 1.00 75.94 109 TRP A O 1
#

Sequence (109 aa):
MSDRVKSVGAVKNFSPKGERDFIFDPTTGRFATGADQGVGGHDFLGSAVGADKSTMVGGRLRRGSNGELQTNQWSGHYGMNWNDSARKAFQDFMGQHGITVSHTPSMHW

pLDDT: mean 82.45, std 13.13, range [40.47, 94.56]

Foldseek 3Di:
DFPVDDDLPCVLPDADPDKWKKKAALVGLDIFIDPDHPVCAPVNRCVVRVHDPVQMAMFMWHQDPVRAIETERQHVPSSVNDDPSSVVSVCVSCVVSVGHYDYDNHNPD

Radius of gyration: 12.2 Å; chains: 1; bounding box: 27×27×30 Å

Secondary structure (DSSP, 8-state):
--TT-S-HHHHHT---SS-EEEEEETTTTEEEE-SSTTSSHHHHHHHHHT--TTT-EEEEEEE-TTS-EEE----GGGGTT--HHHHHHHHHHHHHTT--EEE-SSS--